Protein AF-X0T6J4-F1 (afdb_monomer_lite)

Radius of gyration: 25.14 Å; chains: 1; bounding box: 58×35×84 Å

Secondary structure (DSSP, 8-state):
-HHHHHHHHHHHHHHHHHHHHHHHHHHHHHHHHHHHHHHS---HHHHHHHHHHT-GGGTTPEEEEESGGGGTTGGGT---EEEETTTTEE-SS--TT----EEEHHHHHHHHHHHHHHH-S-EEEEE-S---TT--SEEEETTTEEEE--HHHHHHHHHHEEEEEEE--SSS--EEEEEE-

Sequence (181 aa):
PGLMRHILSRLSTSMNLFLMVLVVMQVCLAYPAVRNEIFRQFSSSKSFGDLIRGRSEFEKAIIVGEPAAYMESLPYYVNNQIYIAREKCFGKYRDIGSDKLGLSLNELLKTAIKLKNEYGRPILLTIGHRLSDQGPFKIEYSYNNYFTYDSDSLREFRKHTSKVASFRQARLEKYDVFLLE

Foldseek 3Di:
DPVVVVVVVVVVVVVVVVVVVVVVVVCVVCVVVVVCVVPFDAALLQVVLVVQVVDPLNLAAEEEEVVLQSQLCNVVRHPYWYADLLVRDTDSDDDLPSPPQEDELQSSLVSQVVCCVVPVGKYKYKAQDDDDQVDPQWDADPPNHIYGYHNVSVVVCPVQWDWDAWRARHDPNGITIIIGD

Structure (mmCIF, N/CA/C/O backbone):
data_AF-X0T6J4-F1
#
_entry.id   AF-X0T6J4-F1
#
loop_
_atom_site.group_PDB
_atom_site.id
_atom_site.type_symbol
_atom_site.label_atom_id
_atom_site.label_alt_id
_atom_site.label_comp_id
_atom_site.label_asym_id
_atom_site.label_entity_id
_atom_site.label_seq_id
_atom_site.pdbx_PDB_ins_code
_atom_site.Cartn_x
_atom_site.Cartn_y
_atom_site.Cartn_z
_atom_site.occupancy
_atom_site.B_iso_or_equiv
_atom_site.auth_seq_id
_atom_site.auth_comp_id
_atom_site.auth_asym_id
_atom_site.auth_atom_id
_atom_site.pdbx_PDB_model_num
ATOM 1 N N . PRO A 1 1 ? 38.540 2.517 -64.907 1.00 58.75 1 PRO A N 1
ATOM 2 C CA . PRO A 1 1 ? 37.173 2.146 -64.448 1.00 58.75 1 PRO A CA 1
ATOM 3 C C . PRO A 1 1 ? 37.103 0.970 -63.441 1.00 58.75 1 PRO A C 1
ATOM 5 O O . PRO A 1 1 ? 36.277 1.025 -62.538 1.00 58.75 1 PRO A O 1
ATOM 8 N N . GLY A 1 2 ? 37.941 -0.074 -63.560 1.00 63.72 2 GLY A N 1
ATOM 9 C CA . GLY A 1 2 ? 37.873 -1.273 -62.696 1.00 63.72 2 GLY A CA 1
ATOM 10 C C . GLY A 1 2 ? 38.463 -1.123 -61.282 1.00 63.72 2 GLY A C 1
ATOM 11 O O . GLY A 1 2 ? 37.890 -1.631 -60.323 1.00 63.72 2 GLY A O 1
ATOM 12 N N . LEU A 1 3 ? 39.558 -0.369 -61.128 1.00 65.31 3 LEU A N 1
ATOM 13 C CA . LEU A 1 3 ? 40.255 -0.208 -59.841 1.00 65.31 3 LEU A CA 1
ATOM 14 C C . LEU A 1 3 ? 39.399 0.531 -58.793 1.00 65.31 3 LEU A C 1
ATOM 16 O O . LEU A 1 3 ? 39.313 0.115 -57.643 1.00 65.31 3 LEU A O 1
ATOM 20 N N . MET A 1 4 ? 38.693 1.585 -59.214 1.00 62.88 4 MET A N 1
ATOM 21 C CA . MET A 1 4 ? 37.838 2.396 -58.339 1.00 62.88 4 MET A CA 1
ATOM 22 C C . MET A 1 4 ? 36.604 1.616 -57.851 1.00 62.88 4 MET A C 1
ATOM 24 O O . MET A 1 4 ? 36.238 1.716 -56.684 1.00 62.88 4 MET A O 1
ATOM 28 N N . ARG A 1 5 ? 36.013 0.762 -58.704 1.00 65.31 5 ARG A N 1
ATOM 29 C CA . ARG A 1 5 ? 34.921 -0.150 -58.314 1.00 65.31 5 ARG A CA 1
ATOM 30 C C . ARG A 1 5 ? 35.376 -1.207 -57.304 1.00 65.31 5 ARG A C 1
ATOM 32 O O . ARG A 1 5 ? 34.637 -1.481 -56.366 1.00 65.31 5 ARG A O 1
ATOM 39 N N . HIS A 1 6 ? 36.586 -1.750 -57.452 1.00 64.81 6 HIS A N 1
ATOM 40 C CA . HIS A 1 6 ? 37.149 -2.716 -56.501 1.00 64.81 6 HIS A CA 1
ATOM 41 C C . HIS A 1 6 ? 37.464 -2.111 -55.126 1.00 64.81 6 HIS A C 1
ATOM 43 O O . HIS A 1 6 ? 37.280 -2.772 -54.103 1.00 64.81 6 HIS A O 1
ATOM 49 N N . ILE A 1 7 ? 37.925 -0.858 -55.085 1.00 65.69 7 ILE A N 1
ATOM 50 C CA . ILE A 1 7 ? 38.182 -0.142 -53.828 1.00 65.69 7 ILE A CA 1
ATOM 51 C C . ILE A 1 7 ? 36.857 0.176 -53.122 1.00 65.69 7 ILE A C 1
ATOM 53 O O . ILE A 1 7 ? 36.721 -0.095 -51.931 1.00 65.69 7 ILE A O 1
ATOM 57 N N . LEU A 1 8 ? 35.854 0.661 -53.863 1.00 64.88 8 LEU A N 1
ATOM 58 C CA . LEU A 1 8 ? 34.518 0.951 -53.329 1.00 64.88 8 LEU A CA 1
ATOM 59 C C . LEU A 1 8 ? 33.799 -0.311 -52.825 1.00 64.88 8 LEU A C 1
ATOM 61 O O . LEU A 1 8 ? 33.180 -0.272 -51.763 1.00 64.88 8 LEU A O 1
ATOM 65 N N . SER A 1 9 ? 33.920 -1.445 -53.526 1.00 68.56 9 SER A N 1
ATOM 66 C CA . SER A 1 9 ? 33.329 -2.710 -53.074 1.00 68.56 9 SER A CA 1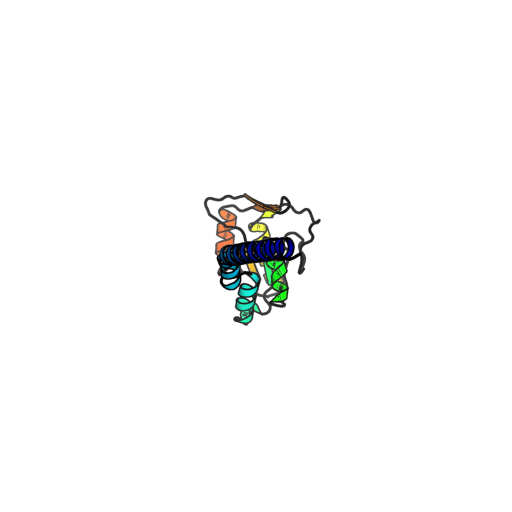
ATOM 67 C C . SER A 1 9 ? 34.000 -3.231 -51.803 1.00 68.56 9 SER A C 1
ATOM 69 O O . SER A 1 9 ? 33.309 -3.673 -50.893 1.00 68.56 9 SER A O 1
ATOM 71 N N . ARG A 1 10 ? 35.335 -3.137 -51.692 1.00 68.88 10 ARG A N 1
ATOM 72 C CA . ARG A 1 10 ? 36.053 -3.520 -50.463 1.00 68.88 10 ARG A CA 1
ATOM 73 C C . ARG A 1 10 ? 35.716 -2.605 -49.287 1.00 68.88 10 ARG A C 1
ATOM 75 O O . ARG A 1 10 ? 35.543 -3.112 -48.183 1.00 68.88 10 ARG A O 1
ATOM 82 N N . LEU A 1 11 ? 35.569 -1.296 -49.512 1.00 69.19 11 LEU A N 1
ATOM 83 C CA . LEU A 1 11 ? 35.112 -0.366 -48.474 1.00 69.19 11 LEU A CA 1
ATOM 84 C C . LEU A 1 11 ? 33.698 -0.710 -47.987 1.00 69.19 11 LEU A C 1
ATOM 86 O O . LEU A 1 11 ? 33.464 -0.747 -46.782 1.00 69.19 11 LEU A O 1
ATOM 90 N N . SER A 1 12 ? 32.774 -1.003 -48.908 1.00 74.25 12 SER A N 1
ATOM 91 C CA . SER A 1 12 ? 31.399 -1.391 -48.569 1.00 74.25 12 SER A CA 1
ATOM 92 C C . SER A 1 12 ? 31.350 -2.697 -47.771 1.00 74.25 12 SER A C 1
ATOM 94 O O . SER A 1 12 ? 30.662 -2.756 -46.754 1.00 74.25 12 SER A O 1
ATOM 96 N N . THR A 1 13 ? 32.126 -3.715 -48.154 1.00 78.00 13 THR A N 1
ATOM 97 C CA . THR A 1 13 ? 32.203 -4.979 -47.405 1.00 78.00 13 THR A CA 1
ATOM 98 C C . THR A 1 13 ? 32.772 -4.781 -45.999 1.00 78.00 13 THR A C 1
ATOM 100 O O . THR A 1 13 ? 32.208 -5.304 -45.040 1.00 78.00 13 THR A O 1
ATOM 103 N N . SER A 1 14 ? 33.844 -3.996 -45.848 1.00 80.69 14 SER A N 1
ATOM 104 C CA . SER A 1 14 ? 34.427 -3.689 -44.533 1.00 80.69 14 SER A CA 1
ATOM 105 C C . SER A 1 14 ? 33.475 -2.883 -43.647 1.00 80.69 14 SER A C 1
ATOM 107 O O . SER A 1 14 ? 33.373 -3.152 -42.452 1.00 80.69 14 SER A O 1
ATOM 109 N N . MET A 1 15 ? 32.737 -1.932 -44.225 1.00 84.50 15 MET A N 1
ATOM 110 C CA . MET A 1 15 ? 31.718 -1.156 -43.514 1.00 84.50 15 MET A CA 1
ATOM 111 C C . MET A 1 15 ? 30.549 -2.041 -43.064 1.00 84.50 15 MET A C 1
ATOM 113 O O . MET A 1 15 ? 30.118 -1.947 -41.918 1.00 84.50 15 MET A O 1
ATOM 117 N N . ASN A 1 16 ? 30.077 -2.947 -43.923 1.00 89.81 16 ASN A N 1
ATOM 118 C CA . ASN A 1 16 ? 29.021 -3.901 -43.579 1.00 89.81 16 ASN A CA 1
ATOM 119 C C . ASN A 1 16 ? 29.465 -4.867 -42.474 1.00 89.81 16 ASN A C 1
ATOM 121 O O . ASN A 1 16 ? 28.688 -5.156 -41.567 1.00 89.81 16 ASN A O 1
ATOM 125 N N . LEU A 1 17 ? 30.720 -5.327 -42.515 1.00 92.06 17 LEU A N 1
ATOM 126 C CA . LEU A 1 17 ? 31.292 -6.168 -41.465 1.00 92.06 17 LEU A CA 1
ATOM 127 C C . LEU A 1 17 ? 31.373 -5.412 -40.134 1.00 92.06 17 LEU A C 1
ATOM 129 O O . LEU A 1 17 ? 30.972 -5.946 -39.104 1.00 92.06 17 LEU A O 1
ATOM 133 N N . PHE A 1 18 ? 31.833 -4.160 -40.157 1.00 92.88 18 PHE A N 1
ATOM 134 C CA . PHE A 1 18 ? 31.868 -3.307 -38.971 1.00 92.88 18 PHE A CA 1
ATOM 135 C C . PHE A 1 18 ? 30.468 -3.090 -38.382 1.00 92.88 18 PHE A C 1
ATOM 137 O O . PHE A 1 18 ? 30.279 -3.256 -37.179 1.00 92.88 18 PHE A O 1
ATOM 144 N N . LEU A 1 19 ? 29.472 -2.793 -39.221 1.00 93.00 19 LEU A N 1
ATOM 145 C CA . LEU A 1 19 ? 28.082 -2.645 -38.788 1.00 93.00 19 LEU A CA 1
ATOM 146 C C . LEU A 1 19 ? 27.522 -3.948 -38.208 1.00 93.00 19 LEU A C 1
ATOM 148 O O . LEU A 1 19 ? 26.875 -3.905 -37.166 1.00 93.00 19 LEU A O 1
ATOM 152 N N . MET A 1 20 ? 27.804 -5.105 -38.816 1.00 94.38 20 MET A N 1
ATOM 153 C CA . MET A 1 20 ? 27.413 -6.404 -38.256 1.00 94.38 20 MET A CA 1
ATOM 154 C C . MET A 1 20 ? 28.034 -6.641 -36.881 1.00 94.38 20 MET A C 1
ATOM 156 O O . MET A 1 20 ? 27.322 -7.020 -35.954 1.00 94.38 20 MET A O 1
ATOM 160 N N . VAL A 1 21 ? 29.337 -6.391 -36.728 1.00 94.88 21 VAL A N 1
ATOM 161 C CA . VAL A 1 21 ? 30.028 -6.535 -35.439 1.00 94.88 21 VAL A CA 1
ATOM 162 C C . VAL A 1 21 ? 29.420 -5.596 -34.401 1.00 94.88 21 VAL A C 1
ATOM 164 O O . VAL A 1 21 ? 29.159 -6.021 -33.278 1.00 94.88 21 VAL A O 1
ATOM 167 N N . LEU A 1 22 ? 29.127 -4.350 -34.778 1.00 95.50 22 LEU A N 1
ATOM 168 C CA . LEU A 1 22 ? 28.497 -3.375 -33.894 1.00 95.50 22 LEU A CA 1
ATOM 169 C C . LEU A 1 22 ? 27.098 -3.837 -33.469 1.00 95.50 22 LEU A C 1
ATOM 171 O O . LEU A 1 22 ? 26.792 -3.806 -32.280 1.00 95.50 22 LEU A O 1
ATOM 175 N N . VAL A 1 23 ? 26.271 -4.328 -34.395 1.00 95.19 23 VAL A N 1
ATOM 176 C CA . VAL A 1 23 ? 24.931 -4.853 -34.083 1.00 95.19 23 VAL A CA 1
ATOM 177 C C . VAL A 1 23 ? 25.017 -6.069 -33.165 1.00 95.19 23 VAL A C 1
ATOM 179 O O . VAL A 1 23 ? 24.325 -6.106 -32.150 1.00 95.19 23 VAL A O 1
ATOM 182 N N . VAL A 1 24 ? 25.888 -7.037 -33.460 1.00 95.69 24 VAL A N 1
ATOM 183 C CA . VAL A 1 24 ? 26.077 -8.223 -32.607 1.00 95.69 24 VAL A CA 1
ATOM 184 C C . VAL A 1 24 ? 26.546 -7.813 -31.214 1.00 95.69 24 VAL A C 1
ATOM 186 O O . VAL A 1 24 ? 26.009 -8.299 -30.220 1.00 95.69 24 VAL A O 1
ATOM 189 N N . MET A 1 25 ? 27.485 -6.871 -31.121 1.00 95.06 25 MET A N 1
ATOM 190 C CA . MET A 1 25 ? 27.948 -6.339 -29.842 1.00 95.06 25 MET A CA 1
ATOM 191 C C . MET A 1 25 ? 26.802 -5.685 -29.062 1.00 95.06 25 MET A C 1
ATOM 193 O O . MET A 1 25 ? 26.633 -5.979 -27.881 1.00 95.06 25 MET A O 1
ATOM 197 N N . GLN A 1 26 ? 25.979 -4.855 -29.708 1.00 94.50 26 GLN A N 1
ATOM 198 C CA . GLN A 1 26 ? 24.822 -4.218 -29.070 1.00 94.50 26 GLN A CA 1
ATOM 199 C C . GLN A 1 26 ? 23.791 -5.246 -28.588 1.00 94.50 26 GLN A C 1
ATOM 201 O O . GLN A 1 26 ? 23.298 -5.129 -27.469 1.00 94.50 26 GLN A O 1
ATOM 206 N N . VAL A 1 27 ? 23.508 -6.293 -29.371 1.00 93.19 27 VAL A N 1
ATOM 207 C CA . VAL A 1 27 ? 22.603 -7.382 -28.961 1.00 93.19 27 VAL A CA 1
ATOM 208 C C . VAL A 1 27 ? 23.158 -8.126 -27.743 1.00 93.19 27 VAL A C 1
ATOM 210 O O . VAL A 1 27 ? 22.428 -8.343 -26.776 1.00 93.19 27 VAL A O 1
ATOM 213 N N . CYS A 1 28 ? 24.450 -8.464 -27.742 1.00 93.44 28 CYS A N 1
ATOM 214 C CA . CYS A 1 28 ? 25.105 -9.114 -26.606 1.00 93.44 28 CYS A CA 1
ATOM 215 C C . CYS A 1 28 ? 25.079 -8.240 -25.342 1.00 93.44 28 CYS A C 1
ATOM 217 O O . CYS A 1 28 ? 24.834 -8.753 -24.250 1.00 93.44 28 CYS A O 1
ATOM 219 N N . LEU A 1 29 ? 25.286 -6.927 -25.483 1.00 92.00 29 LEU A N 1
ATOM 220 C CA . LEU A 1 29 ? 25.227 -5.972 -24.372 1.00 92.00 29 LEU A CA 1
ATOM 221 C C . LEU A 1 29 ? 23.795 -5.752 -23.860 1.00 92.00 29 LEU A C 1
ATOM 223 O O . LEU A 1 29 ? 23.596 -5.586 -22.657 1.00 92.00 29 LEU A O 1
ATOM 227 N N . ALA A 1 30 ? 22.792 -5.784 -24.740 1.00 90.00 30 ALA A N 1
ATOM 228 C CA . ALA A 1 30 ? 21.386 -5.603 -24.383 1.00 90.00 30 ALA A CA 1
ATOM 229 C C . ALA A 1 30 ? 20.743 -6.871 -23.797 1.00 90.00 30 ALA A C 1
ATOM 231 O O . ALA A 1 30 ? 19.797 -6.772 -23.012 1.00 90.00 30 ALA A O 1
ATOM 232 N N . TYR A 1 31 ? 21.248 -8.062 -24.132 1.00 89.81 31 TYR A N 1
ATOM 233 C CA . TYR A 1 31 ? 20.650 -9.335 -23.723 1.00 89.81 31 TYR A CA 1
ATOM 234 C C . TYR A 1 31 ? 20.425 -9.467 -22.203 1.00 89.81 31 TYR A C 1
ATOM 236 O O . TYR A 1 31 ? 19.316 -9.836 -21.811 1.00 89.81 31 TYR A O 1
ATOM 244 N N . PRO A 1 32 ? 21.378 -9.124 -21.311 1.00 84.31 32 PRO A N 1
ATOM 245 C CA . PRO A 1 32 ? 21.135 -9.169 -19.869 1.00 84.31 32 PRO A CA 1
ATOM 246 C C . PRO A 1 32 ? 20.022 -8.219 -19.408 1.00 84.31 32 PRO A C 1
ATOM 248 O O . PRO A 1 32 ? 19.299 -8.547 -18.466 1.00 84.31 32 PRO A O 1
ATOM 251 N N . ALA A 1 33 ? 19.869 -7.057 -20.051 1.00 80.38 33 ALA A N 1
ATOM 252 C CA . ALA A 1 33 ? 18.816 -6.095 -19.731 1.00 80.38 33 ALA A CA 1
ATOM 253 C C . ALA A 1 33 ? 17.441 -6.627 -20.161 1.00 80.38 33 ALA A C 1
ATOM 255 O O . ALA A 1 33 ? 16.541 -6.703 -19.326 1.00 80.38 33 ALA A O 1
ATOM 256 N N . VAL A 1 34 ? 17.325 -7.107 -21.404 1.00 82.25 34 VAL A N 1
ATOM 257 C CA . VAL A 1 34 ? 16.095 -7.712 -21.946 1.00 82.25 34 VAL A CA 1
ATOM 258 C C . VAL A 1 34 ? 15.696 -8.952 -21.148 1.00 82.25 34 VAL A C 1
ATOM 260 O O . VAL A 1 34 ? 14.547 -9.101 -20.741 1.00 82.25 34 VAL A O 1
ATOM 263 N N . ARG A 1 35 ? 16.655 -9.832 -20.842 1.00 83.06 35 ARG A N 1
ATOM 264 C CA . ARG A 1 35 ? 16.410 -11.016 -20.012 1.00 83.06 35 ARG A CA 1
ATOM 265 C C . ARG A 1 35 ? 15.913 -10.619 -18.621 1.00 83.06 35 ARG A C 1
ATOM 267 O O . ARG A 1 35 ? 14.956 -11.204 -18.126 1.00 83.06 35 ARG A O 1
ATOM 274 N N . ASN A 1 36 ? 16.535 -9.629 -17.984 1.00 73.44 36 ASN A N 1
ATOM 275 C CA . ASN A 1 36 ? 16.069 -9.151 -16.684 1.00 73.44 36 ASN A CA 1
ATOM 276 C C . ASN A 1 36 ? 14.667 -8.539 -16.755 1.00 73.44 36 ASN A C 1
ATOM 278 O O . ASN A 1 36 ? 13.924 -8.679 -15.794 1.00 73.44 36 ASN A O 1
ATOM 282 N N . GLU A 1 37 ? 14.297 -7.888 -17.852 1.00 69.88 37 GLU A N 1
ATOM 283 C CA . GLU A 1 37 ? 12.963 -7.312 -18.037 1.00 69.88 37 GLU A CA 1
ATOM 284 C C . GLU A 1 37 ? 11.882 -8.381 -18.242 1.00 69.88 37 GLU A C 1
ATOM 286 O O . GLU A 1 37 ? 10.809 -8.278 -17.655 1.00 69.88 37 GLU A O 1
ATOM 291 N N . ILE A 1 38 ? 12.188 -9.451 -18.984 1.00 73.81 38 ILE A N 1
ATOM 292 C CA . ILE A 1 38 ? 11.265 -10.577 -19.202 1.00 73.81 38 ILE A CA 1
ATOM 293 C C . ILE A 1 38 ? 11.043 -11.381 -17.914 1.00 73.81 38 ILE A C 1
ATOM 295 O O . ILE A 1 38 ? 9.921 -11.792 -17.624 1.00 73.81 38 ILE A O 1
ATOM 299 N N . PHE A 1 39 ? 12.108 -11.637 -17.148 1.00 70.94 39 PHE A N 1
ATOM 300 C CA . PHE A 1 39 ? 12.045 -12.563 -16.011 1.00 70.94 39 PHE A CA 1
ATOM 301 C C . PHE A 1 39 ? 11.870 -11.892 -14.644 1.00 70.94 39 PHE A C 1
ATOM 303 O O . PHE A 1 39 ? 11.525 -12.582 -13.684 1.00 70.94 39 PHE A O 1
ATOM 310 N N . ARG A 1 40 ? 12.092 -10.578 -14.498 1.00 67.88 40 ARG A N 1
ATOM 311 C CA . ARG A 1 40 ? 11.789 -9.889 -13.233 1.00 67.88 40 ARG A CA 1
ATOM 312 C C . ARG A 1 40 ? 10.326 -9.483 -13.178 1.00 67.88 40 ARG A C 1
ATOM 314 O O . ARG A 1 40 ? 9.753 -8.982 -14.138 1.00 67.88 40 ARG A O 1
ATOM 321 N N . GLN A 1 41 ? 9.745 -9.618 -11.992 1.00 68.50 41 GLN A N 1
ATOM 322 C CA . GLN A 1 41 ? 8.419 -9.102 -11.687 1.00 68.50 41 GLN A CA 1
ATOM 323 C C . GLN A 1 41 ? 8.414 -7.572 -11.828 1.00 68.50 41 GLN A C 1
ATOM 325 O O . GLN A 1 41 ? 8.968 -6.858 -10.994 1.00 68.50 41 GLN A O 1
ATOM 330 N N . PHE A 1 42 ? 7.826 -7.069 -12.913 1.00 73.06 42 PHE A N 1
ATOM 331 C CA . PHE A 1 42 ? 7.875 -5.645 -13.245 1.00 73.06 42 PHE A CA 1
ATOM 332 C C . PHE A 1 42 ? 6.993 -4.790 -12.321 1.00 73.06 42 PHE A C 1
ATOM 334 O O . PHE A 1 42 ? 7.413 -3.721 -11.883 1.00 73.06 42 PHE A O 1
ATOM 341 N N . SER A 1 43 ? 5.796 -5.282 -11.976 1.00 85.94 43 SER A N 1
ATOM 342 C CA . SER A 1 43 ? 4.799 -4.544 -11.192 1.00 85.94 43 SER A CA 1
ATOM 343 C C . SER A 1 43 ? 4.349 -5.335 -9.968 1.00 85.94 43 SER A C 1
ATOM 345 O O . SER A 1 43 ? 3.810 -6.438 -10.090 1.00 85.94 43 SER A O 1
ATOM 347 N N . SER A 1 44 ? 4.526 -4.739 -8.788 1.00 93.25 44 SER A N 1
ATOM 348 C CA . SER A 1 44 ? 3.936 -5.254 -7.550 1.00 93.25 44 SER A CA 1
ATOM 349 C C . SER A 1 44 ? 2.418 -5.117 -7.577 1.00 93.25 44 SER A C 1
ATOM 351 O O . SER A 1 44 ? 1.729 -6.019 -7.111 1.00 93.25 44 SER A O 1
ATOM 353 N N . SER A 1 45 ? 1.888 -4.059 -8.202 1.00 93.81 45 SER A N 1
ATOM 354 C CA . SER A 1 45 ? 0.443 -3.852 -8.376 1.00 93.81 45 SER A CA 1
ATOM 355 C C . SER A 1 45 ? -0.242 -4.976 -9.150 1.00 93.81 45 SER A C 1
ATOM 357 O O . SER A 1 45 ? -1.337 -5.381 -8.765 1.00 93.81 45 SER A O 1
ATOM 359 N N . LYS A 1 46 ? 0.408 -5.551 -10.175 1.00 93.69 46 LYS A N 1
ATOM 360 C CA . LYS A 1 46 ? -0.125 -6.735 -10.872 1.00 93.69 46 LYS A CA 1
ATOM 361 C C . LYS A 1 46 ? -0.346 -7.892 -9.902 1.00 93.69 46 LYS A C 1
ATOM 363 O O . LYS A 1 46 ? -1.440 -8.442 -9.829 1.00 93.69 46 LYS A O 1
ATOM 368 N N . SER A 1 47 ? 0.684 -8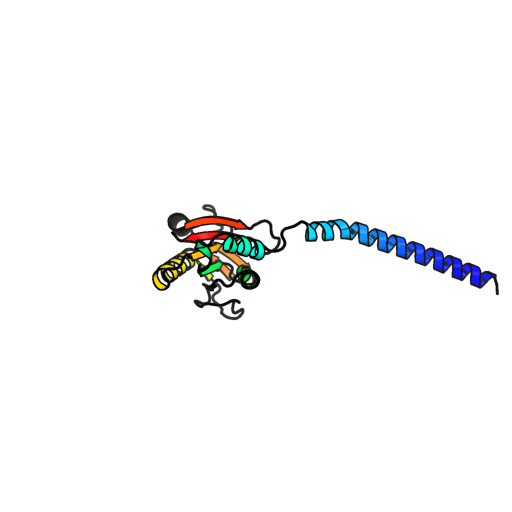.236 -9.136 1.00 94.38 47 SER A N 1
ATOM 369 C CA . SER A 1 47 ? 0.625 -9.378 -8.221 1.00 94.38 47 SER A CA 1
ATOM 370 C C . SER A 1 47 ? -0.221 -9.117 -6.986 1.00 94.38 47 SER A C 1
ATOM 372 O O . SER A 1 47 ? -0.813 -10.051 -6.453 1.00 94.38 47 SER A O 1
ATOM 374 N N . PHE A 1 48 ? -0.342 -7.861 -6.560 1.00 96.19 48 PHE A N 1
ATOM 375 C CA . PHE A 1 48 ? -1.330 -7.486 -5.563 1.00 96.19 48 PHE A CA 1
ATOM 376 C C . PHE A 1 48 ? -2.757 -7.638 -6.110 1.00 96.19 48 PHE A C 1
ATOM 378 O O . PHE A 1 48 ? -3.616 -8.200 -5.436 1.00 96.19 48 PHE A O 1
ATOM 385 N N . GLY A 1 49 ? -2.999 -7.246 -7.362 1.00 96.25 49 GLY A N 1
ATOM 386 C CA . GLY A 1 49 ? -4.267 -7.505 -8.039 1.00 96.25 49 GLY A CA 1
ATOM 387 C C . GLY A 1 49 ? -4.580 -9.000 -8.175 1.00 96.25 49 GLY A C 1
ATOM 388 O O . GLY A 1 49 ? -5.716 -9.407 -7.945 1.00 96.25 49 GLY A O 1
ATOM 389 N N . ASP A 1 50 ? -3.581 -9.831 -8.484 1.00 95.75 50 ASP A N 1
ATOM 390 C CA . ASP A 1 50 ? -3.737 -11.292 -8.520 1.00 95.75 50 ASP A CA 1
ATOM 391 C C . ASP A 1 50 ? -4.070 -11.863 -7.127 1.00 95.75 50 ASP A C 1
ATOM 393 O O . ASP A 1 50 ? -4.945 -12.720 -7.016 1.00 95.75 50 ASP A O 1
ATOM 397 N N . LEU A 1 51 ? -3.443 -11.349 -6.058 1.00 96.56 51 LEU A N 1
ATOM 398 C CA . LEU A 1 51 ? -3.769 -11.715 -4.673 1.00 96.56 51 LEU A CA 1
ATOM 399 C C . LEU A 1 51 ? -5.229 -11.389 -4.331 1.00 96.56 51 LEU A C 1
ATOM 401 O O . LEU A 1 51 ? -5.906 -12.220 -3.732 1.00 96.56 51 LEU A O 1
ATOM 405 N N . ILE A 1 52 ? -5.705 -10.197 -4.701 1.00 97.38 52 ILE A N 1
ATOM 406 C CA . ILE A 1 52 ? -7.091 -9.775 -4.462 1.00 97.38 52 ILE A CA 1
ATOM 407 C C . ILE A 1 52 ? -8.063 -10.653 -5.260 1.00 97.38 52 ILE A C 1
ATOM 409 O O . ILE A 1 52 ? -9.032 -11.152 -4.700 1.00 97.38 52 ILE A O 1
ATOM 413 N N . ARG A 1 53 ? -7.794 -10.905 -6.549 1.00 96.50 53 ARG A N 1
ATOM 414 C CA . ARG A 1 53 ? -8.643 -11.773 -7.388 1.00 96.50 53 ARG A CA 1
ATOM 415 C C . ARG A 1 53 ? -8.697 -13.215 -6.883 1.00 96.50 53 ARG A C 1
ATOM 417 O O . ARG A 1 53 ? -9.713 -13.877 -7.056 1.00 96.50 53 ARG A O 1
ATOM 424 N N . GLY A 1 54 ? -7.624 -13.698 -6.260 1.00 96.00 54 GLY A N 1
ATOM 425 C CA . GLY A 1 54 ? -7.559 -15.038 -5.677 1.00 96.00 54 GLY A CA 1
ATOM 426 C C . GLY A 1 54 ? -8.274 -15.195 -4.331 1.00 96.00 54 GLY A C 1
ATOM 427 O O . GLY A 1 54 ? -8.299 -16.306 -3.806 1.00 96.00 54 GLY A O 1
ATOM 428 N N . ARG A 1 55 ? -8.814 -14.116 -3.750 1.00 96.69 55 ARG A N 1
ATOM 429 C CA . ARG A 1 55 ? -9.377 -14.089 -2.393 1.00 96.69 55 ARG A CA 1
ATOM 430 C C . ARG A 1 55 ? -10.682 -13.305 -2.360 1.00 96.69 55 ARG A C 1
ATOM 432 O O . ARG A 1 55 ? -10.678 -12.074 -2.342 1.00 96.69 55 ARG A O 1
ATOM 439 N N . SER A 1 56 ? -11.810 -14.015 -2.327 1.00 94.81 56 SER A N 1
ATOM 440 C CA . SER A 1 56 ? -13.148 -13.405 -2.330 1.00 94.81 56 SER A CA 1
ATOM 441 C C . SER A 1 56 ? -13.368 -12.442 -1.161 1.00 94.81 56 SER A C 1
ATOM 443 O O . SER A 1 56 ? -14.108 -11.471 -1.292 1.00 94.81 56 SER A O 1
ATOM 445 N N . GLU A 1 57 ? -12.687 -12.651 -0.030 1.00 95.75 57 GLU A N 1
ATOM 446 C CA . GLU A 1 57 ? -12.734 -11.737 1.111 1.00 95.75 57 GLU A CA 1
ATOM 447 C C . GLU A 1 57 ? -12.196 -10.331 0.787 1.00 95.75 57 GLU A C 1
ATOM 449 O O . GLU A 1 57 ? -12.546 -9.369 1.466 1.00 95.75 57 GLU A O 1
ATOM 454 N N . PHE A 1 58 ? -11.381 -10.175 -0.262 1.00 97.44 58 PHE A N 1
ATOM 455 C CA . PHE A 1 58 ? -10.785 -8.895 -0.654 1.00 97.44 58 PHE A CA 1
ATOM 456 C C . PHE A 1 58 ? -11.468 -8.227 -1.848 1.00 97.44 58 PHE A C 1
ATOM 458 O O . PHE A 1 58 ? -11.117 -7.096 -2.185 1.00 97.44 58 PHE A O 1
ATOM 465 N N . GLU A 1 59 ? -12.479 -8.854 -2.449 1.00 95.19 59 GLU A N 1
ATOM 466 C CA . GLU A 1 59 ? -13.151 -8.347 -3.655 1.00 95.19 59 GLU A CA 1
ATOM 467 C C . GLU A 1 59 ? -13.708 -6.924 -3.467 1.00 95.19 59 GLU A C 1
ATOM 469 O O . GLU A 1 59 ? -13.624 -6.084 -4.361 1.00 95.19 59 GLU A O 1
ATOM 474 N N . LYS A 1 60 ? -14.225 -6.624 -2.268 1.00 96.56 60 LYS A N 1
ATOM 475 C CA . LYS A 1 60 ? -14.779 -5.307 -1.902 1.00 96.56 60 LYS A CA 1
ATOM 476 C C . LYS A 1 60 ? -13.933 -4.558 -0.873 1.00 96.56 60 LYS A C 1
ATOM 478 O O . LYS A 1 60 ? -14.428 -3.618 -0.251 1.00 96.56 60 LYS A O 1
ATOM 483 N N . ALA A 1 61 ? -12.682 -4.966 -0.669 1.00 98.19 61 ALA A N 1
ATOM 484 C CA . ALA A 1 61 ? -11.798 -4.286 0.267 1.00 98.19 61 ALA A CA 1
ATOM 485 C C . ALA A 1 61 ? -11.532 -2.838 -0.170 1.00 98.19 61 ALA A C 1
ATOM 487 O O . ALA A 1 61 ? -11.395 -2.556 -1.365 1.00 98.19 61 ALA A O 1
ATOM 488 N N . ILE A 1 62 ? -11.427 -1.934 0.803 1.00 98.50 62 ILE A N 1
ATOM 489 C CA . ILE A 1 62 ? -10.923 -0.577 0.588 1.00 98.50 62 ILE A CA 1
ATOM 490 C C . ILE A 1 62 ? -9.410 -0.607 0.777 1.00 98.50 62 ILE A C 1
ATOM 492 O O . ILE A 1 62 ? -8.903 -1.138 1.765 1.00 98.50 62 ILE A O 1
ATOM 496 N N . ILE A 1 63 ? -8.693 -0.025 -0.173 1.00 98.31 63 ILE A N 1
ATOM 497 C CA . ILE A 1 63 ? -7.236 -0.015 -0.199 1.00 98.31 63 ILE A CA 1
ATOM 498 C C . ILE A 1 63 ? -6.757 1.354 0.256 1.00 98.31 63 ILE A C 1
ATOM 500 O O . ILE A 1 63 ? -7.150 2.375 -0.303 1.00 98.31 63 ILE A O 1
ATOM 504 N N . VAL A 1 64 ? -5.904 1.377 1.272 1.00 97.75 64 VAL A N 1
ATOM 505 C CA . VAL A 1 64 ? -5.312 2.599 1.817 1.00 97.75 64 VAL A CA 1
ATOM 506 C C . VAL A 1 64 ? -3.802 2.490 1.653 1.00 97.75 64 VAL A C 1
ATOM 508 O O . VAL A 1 64 ? -3.147 1.720 2.356 1.00 97.75 64 VAL A O 1
ATOM 511 N N . GLY A 1 65 ? -3.251 3.225 0.687 1.00 93.25 65 GLY A N 1
ATOM 512 C CA . GLY A 1 65 ? -1.845 3.096 0.317 1.00 93.25 65 GLY A CA 1
ATOM 513 C C . GLY A 1 65 ? -0.980 4.277 0.718 1.00 93.25 65 GLY A C 1
ATOM 514 O O . GLY A 1 65 ? -1.352 5.428 0.496 1.00 93.25 65 GLY A O 1
ATOM 515 N N . GLU A 1 66 ? 0.203 3.978 1.253 1.00 93.62 66 GLU A N 1
ATOM 516 C CA . GLU A 1 66 ? 1.240 4.962 1.539 1.00 93.62 66 GLU A CA 1
ATOM 517 C C . GLU A 1 66 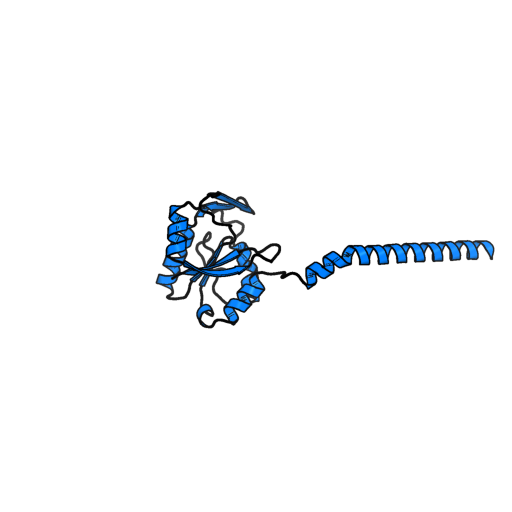? 2.635 4.424 1.153 1.00 93.62 66 GLU A C 1
ATOM 519 O O . GLU A 1 66 ? 3.090 3.438 1.740 1.00 93.62 66 GLU A O 1
ATOM 524 N N . PRO A 1 67 ? 3.343 5.048 0.190 1.00 92.81 67 PRO A N 1
ATOM 525 C CA . PRO A 1 67 ? 2.909 6.192 -0.616 1.00 92.81 67 PRO A CA 1
ATOM 526 C C . PRO A 1 67 ? 1.732 5.866 -1.544 1.00 92.81 67 PRO A C 1
ATOM 528 O O . PRO A 1 67 ? 1.747 4.841 -2.225 1.00 92.81 67 PRO A O 1
ATOM 531 N N . ALA A 1 68 ? 0.759 6.777 -1.653 1.00 90.94 68 ALA A N 1
ATOM 532 C CA . ALA A 1 68 ? -0.392 6.594 -2.551 1.00 90.94 68 ALA A CA 1
ATOM 533 C C . ALA A 1 68 ? 0.004 6.385 -4.027 1.00 90.94 68 ALA A C 1
ATOM 535 O O . ALA A 1 68 ? -0.677 5.660 -4.744 1.00 90.94 68 ALA A O 1
ATOM 536 N N . ALA A 1 69 ? 1.150 6.937 -4.451 1.00 90.19 69 ALA A N 1
ATOM 537 C CA . ALA A 1 69 ? 1.684 6.762 -5.803 1.00 90.19 69 ALA A CA 1
ATOM 538 C C . ALA A 1 69 ? 1.893 5.283 -6.180 1.00 90.19 69 ALA A C 1
ATOM 540 O O . ALA A 1 69 ? 1.764 4.910 -7.340 1.00 90.19 69 ALA A O 1
ATOM 541 N N . TYR A 1 70 ? 2.175 4.407 -5.208 1.00 92.25 70 TYR A N 1
ATOM 542 C CA . TYR A 1 70 ? 2.346 2.976 -5.484 1.00 92.25 70 TYR A CA 1
ATOM 543 C C . TYR A 1 70 ? 1.035 2.274 -5.841 1.00 92.25 70 TYR A C 1
ATOM 545 O O . TYR A 1 70 ? 1.081 1.177 -6.390 1.00 92.25 70 TYR A O 1
ATOM 553 N N . MET A 1 71 ? -0.114 2.886 -5.544 1.00 93.56 71 MET A N 1
ATOM 554 C CA . MET A 1 71 ? -1.436 2.337 -5.843 1.00 93.56 71 MET A CA 1
ATOM 555 C C . MET A 1 71 ? -2.010 2.839 -7.172 1.00 93.56 71 MET A C 1
ATOM 557 O O . MET A 1 71 ? -3.025 2.311 -7.609 1.00 93.56 71 MET A O 1
ATOM 561 N N . GLU A 1 72 ? -1.374 3.797 -7.853 1.00 92.00 72 GLU A N 1
ATOM 562 C CA . GLU A 1 72 ? -1.891 4.377 -9.108 1.00 92.00 72 GLU A CA 1
ATOM 563 C C . GLU A 1 72 ? -1.984 3.353 -10.249 1.00 92.00 72 GLU A C 1
ATOM 565 O O . GLU A 1 72 ? -2.842 3.458 -11.126 1.00 92.00 72 GLU A O 1
ATOM 570 N N . SER A 1 73 ? -1.137 2.320 -10.213 1.00 92.75 73 SER A N 1
ATOM 571 C CA . SER A 1 73 ? -1.152 1.208 -11.168 1.00 92.75 73 SER A CA 1
ATOM 572 C C . SER A 1 73 ? -2.176 0.119 -10.818 1.00 92.75 73 SER A C 1
ATOM 574 O O . SER A 1 73 ? -2.485 -0.734 -11.650 1.00 92.75 73 SER A O 1
ATOM 576 N N . LEU A 1 74 ? -2.688 0.081 -9.586 1.00 94.75 74 LEU A N 1
ATOM 577 C CA . LEU A 1 74 ? -3.556 -1.002 -9.120 1.00 94.75 74 LEU A CA 1
ATOM 578 C C . LEU A 1 74 ? -4.927 -1.064 -9.827 1.00 94.75 74 LEU A C 1
ATOM 580 O O . LEU A 1 74 ? -5.359 -2.179 -10.138 1.00 94.75 74 LEU A O 1
ATOM 584 N N . PRO A 1 75 ? -5.583 0.068 -10.172 1.00 95.50 75 PRO A N 1
ATOM 585 C CA . PRO A 1 75 ? -6.847 0.074 -10.908 1.00 95.50 75 PRO A CA 1
ATOM 586 C C . PRO A 1 75 ? -6.821 -0.627 -12.272 1.00 95.50 75 PRO A C 1
ATOM 588 O O . PRO A 1 75 ? -7.882 -0.942 -12.802 1.00 95.50 75 PRO A O 1
ATOM 591 N N . TYR A 1 76 ? -5.643 -0.880 -12.857 1.00 94.25 76 TYR A N 1
ATOM 592 C CA . TYR A 1 76 ? -5.534 -1.670 -14.090 1.00 94.25 76 TYR A CA 1
ATOM 593 C C . TYR A 1 76 ? -5.805 -3.165 -13.871 1.00 94.25 76 TYR A C 1
ATOM 595 O O . TYR A 1 76 ? -6.075 -3.884 -14.830 1.00 94.25 76 TYR A O 1
ATOM 603 N N . TYR A 1 77 ? -5.720 -3.650 -12.628 1.00 95.06 77 TYR A N 1
ATOM 604 C CA . TYR A 1 77 ? -5.784 -5.077 -12.305 1.00 95.06 77 TYR A CA 1
ATOM 605 C C . TYR A 1 77 ? -7.010 -5.471 -11.481 1.00 95.06 77 TYR A C 1
ATOM 607 O O . TYR A 1 77 ? -7.394 -6.645 -11.516 1.00 95.06 77 TYR A O 1
ATOM 615 N N . VAL A 1 78 ? -7.582 -4.527 -10.726 1.00 96.44 78 VAL A N 1
ATOM 616 C CA . VAL A 1 78 ? -8.749 -4.716 -9.851 1.00 96.44 78 VAL A CA 1
ATOM 617 C C . VAL A 1 78 ? -9.571 -3.429 -9.732 1.00 96.44 78 VAL A C 1
ATOM 619 O O . VAL A 1 78 ? -9.043 -2.332 -9.883 1.00 96.44 78 VAL A O 1
ATOM 622 N N . ASN A 1 79 ? -10.860 -3.561 -9.408 1.00 96.00 79 ASN A N 1
ATOM 623 C CA . ASN A 1 79 ? -11.807 -2.441 -9.290 1.00 96.00 79 ASN A CA 1
ATOM 624 C C . ASN A 1 79 ? -12.062 -1.993 -7.836 1.00 96.00 79 ASN A C 1
ATOM 626 O O . ASN A 1 79 ? -13.080 -1.363 -7.548 1.00 96.00 79 ASN A O 1
ATOM 630 N N . ASN A 1 80 ? -11.162 -2.324 -6.906 1.00 97.50 80 ASN A N 1
ATOM 631 C CA . ASN A 1 80 ? -11.271 -1.923 -5.505 1.00 97.50 80 ASN A CA 1
ATOM 632 C C . ASN A 1 80 ? -11.225 -0.398 -5.341 1.00 97.50 80 ASN A C 1
ATOM 634 O O . ASN A 1 80 ? -10.538 0.311 -6.078 1.00 97.50 80 ASN A O 1
ATOM 638 N N . GLN A 1 81 ? -11.929 0.108 -4.327 1.00 97.12 81 GLN A N 1
ATOM 639 C CA . GLN A 1 81 ? -11.844 1.518 -3.960 1.00 97.12 81 GLN A CA 1
ATOM 640 C C . GLN A 1 81 ? -10.491 1.804 -3.310 1.00 97.12 81 GLN A C 1
ATOM 642 O O . GLN A 1 81 ? -10.085 1.102 -2.385 1.00 97.12 81 GLN A O 1
ATOM 647 N N . ILE A 1 82 ? -9.824 2.860 -3.769 1.00 97.62 82 ILE A N 1
ATOM 648 C CA . ILE A 1 82 ? -8.557 3.332 -3.214 1.00 97.62 82 ILE A CA 1
ATOM 649 C C . ILE A 1 82 ? -8.828 4.646 -2.486 1.00 97.62 82 ILE A C 1
ATOM 651 O O . ILE A 1 82 ? -9.430 5.563 -3.048 1.00 97.62 82 ILE A O 1
ATOM 655 N N . TYR A 1 83 ? -8.417 4.717 -1.225 1.00 96.69 83 TYR A N 1
ATOM 656 C CA . TYR A 1 83 ? -8.504 5.914 -0.404 1.00 96.69 83 TYR A CA 1
ATOM 657 C C . TYR A 1 83 ? -7.122 6.543 -0.250 1.00 96.69 83 TYR A C 1
ATOM 659 O O . TYR A 1 83 ? -6.168 5.902 0.204 1.00 96.69 83 TYR A O 1
ATOM 667 N N . ILE A 1 84 ? -7.024 7.821 -0.599 1.00 94.00 84 ILE A N 1
ATOM 668 C CA . ILE A 1 84 ? -5.781 8.583 -0.590 1.00 94.00 84 ILE A CA 1
ATOM 669 C C . ILE A 1 84 ? -5.713 9.345 0.731 1.00 94.00 84 ILE A C 1
ATOM 671 O O . ILE A 1 84 ? -6.323 10.400 0.904 1.00 94.00 84 ILE A O 1
ATOM 675 N N . ALA A 1 85 ? -4.978 8.791 1.699 1.00 92.50 85 ALA A N 1
ATOM 676 C CA . ALA A 1 85 ? -4.996 9.264 3.085 1.00 92.50 85 ALA A CA 1
ATOM 677 C C . ALA A 1 85 ? -4.632 10.753 3.241 1.00 92.50 85 ALA A C 1
ATOM 679 O O . ALA A 1 85 ? -5.253 11.461 4.035 1.00 92.50 85 ALA A O 1
ATOM 680 N N . ARG A 1 86 ? -3.669 11.239 2.449 1.00 89.00 86 ARG A N 1
ATOM 681 C CA . ARG A 1 86 ? -3.216 12.642 2.465 1.00 89.00 86 ARG A CA 1
ATOM 682 C C . ARG A 1 86 ? -4.304 13.611 1.994 1.00 89.00 86 ARG A C 1
ATOM 684 O O . ARG A 1 86 ? -4.501 14.658 2.609 1.00 89.00 86 ARG A O 1
ATOM 691 N N . GLU A 1 87 ? -5.059 13.218 0.976 1.00 89.88 87 GLU A N 1
ATOM 692 C CA . GLU A 1 87 ? -6.131 14.017 0.365 1.00 89.88 87 GLU A CA 1
ATOM 693 C C . GLU A 1 87 ? -7.486 13.826 1.050 1.00 89.88 87 GLU A C 1
ATOM 695 O O . GLU A 1 87 ? -8.391 14.639 0.886 1.00 89.88 87 GLU A O 1
ATOM 700 N N . LYS A 1 88 ? -7.613 12.786 1.881 1.00 91.81 88 LYS A N 1
ATOM 701 C CA . LYS A 1 88 ? -8.843 12.421 2.592 1.00 91.81 88 LYS A CA 1
ATOM 702 C C . LYS A 1 88 ? -10.030 12.168 1.652 1.00 91.81 88 LYS A C 1
ATOM 704 O O . LYS A 1 88 ? -11.164 12.521 1.969 1.00 91.81 88 LYS A O 1
ATOM 709 N N . CYS A 1 89 ? -9.770 11.547 0.506 1.00 93.25 89 CYS A N 1
ATOM 710 C CA . CYS A 1 89 ? -10.786 11.234 -0.490 1.00 93.25 89 CYS A CA 1
ATOM 711 C C . CYS A 1 89 ? -10.544 9.860 -1.128 1.00 93.25 89 CYS A C 1
ATOM 713 O O . CYS A 1 89 ? -9.461 9.276 -1.028 1.00 93.25 89 CYS A O 1
ATOM 715 N N . PHE A 1 90 ? -11.576 9.342 -1.792 1.00 95.31 90 PHE A N 1
ATOM 716 C CA . PHE A 1 90 ? -11.432 8.201 -2.688 1.00 95.31 90 PHE A CA 1
ATOM 717 C C . PHE A 1 90 ? -10.978 8.683 -4.063 1.00 95.31 90 PHE A C 1
ATOM 719 O O . PHE A 1 90 ? -11.550 9.625 -4.609 1.00 95.31 90 PHE A O 1
ATOM 726 N N . GLY A 1 91 ? -9.994 8.004 -4.642 1.00 91.25 91 GLY A N 1
ATOM 727 C CA . GLY A 1 91 ? -9.424 8.392 -5.926 1.00 91.25 91 GLY A CA 1
ATOM 728 C C . GLY A 1 91 ? -8.496 7.324 -6.485 1.00 91.25 91 GLY A C 1
ATOM 729 O O . GLY A 1 91 ? -7.977 6.488 -5.752 1.00 91.25 91 GLY A O 1
ATOM 730 N N . LYS A 1 92 ? -8.302 7.342 -7.806 1.00 88.00 92 LYS A N 1
ATOM 731 C CA . LYS A 1 92 ? -7.351 6.453 -8.500 1.00 88.00 92 LYS A CA 1
ATOM 732 C C . LYS A 1 92 ? -5.946 7.047 -8.596 1.00 88.00 92 LYS A C 1
ATOM 734 O O . LYS A 1 92 ? -4.987 6.302 -8.753 1.00 88.00 92 LYS A O 1
ATOM 739 N N . TYR A 1 93 ? -5.848 8.370 -8.511 1.00 84.31 93 TYR A N 1
ATOM 740 C CA . TYR A 1 93 ? -4.622 9.138 -8.688 1.00 84.31 93 TYR A CA 1
ATOM 741 C C . TYR A 1 93 ? -4.532 10.173 -7.582 1.00 84.31 93 TYR A C 1
ATOM 743 O O . TYR A 1 93 ? -5.565 10.715 -7.186 1.00 84.31 93 TYR A O 1
ATOM 751 N N . ARG A 1 94 ? -3.313 10.435 -7.110 1.00 79.31 94 ARG A N 1
ATOM 752 C CA . ARG A 1 94 ? -3.064 11.517 -6.160 1.00 79.31 94 ARG A CA 1
ATOM 753 C C . ARG A 1 94 ? -3.080 12.872 -6.862 1.00 79.31 94 ARG A C 1
ATOM 755 O O . ARG A 1 94 ? -2.621 12.989 -8.000 1.00 79.31 94 ARG A O 1
ATOM 762 N N . ASP A 1 95 ? -3.512 13.900 -6.155 1.00 76.19 95 ASP A N 1
ATOM 763 C CA . ASP A 1 95 ? -3.276 15.284 -6.534 1.00 76.19 95 ASP A CA 1
ATOM 764 C C . ASP A 1 95 ? -1.827 15.671 -6.191 1.00 76.19 95 ASP A C 1
ATOM 766 O O . ASP A 1 95 ? -1.402 15.668 -5.031 1.00 76.19 95 ASP A O 1
ATOM 770 N N . ILE A 1 96 ? -1.055 15.999 -7.228 1.00 68.19 96 ILE A N 1
ATOM 771 C CA . ILE A 1 96 ? 0.352 16.406 -7.124 1.00 68.19 96 ILE A CA 1
ATOM 772 C C . ILE A 1 96 ? 0.482 17.783 -6.440 1.00 68.19 96 ILE A C 1
ATOM 774 O O . ILE A 1 96 ? 1.533 18.062 -5.868 1.00 68.19 96 ILE A O 1
ATOM 778 N N . GLY A 1 97 ? -0.566 18.617 -6.452 1.00 62.94 97 GLY A N 1
ATOM 779 C CA . GLY A 1 97 ? -0.573 19.969 -5.878 1.00 62.94 97 GLY A CA 1
ATOM 780 C C . GLY A 1 97 ? -1.176 20.089 -4.474 1.00 62.94 97 GLY A C 1
ATOM 781 O O . GLY A 1 97 ? -1.172 21.178 -3.900 1.00 62.94 97 GLY A O 1
ATOM 782 N N . SER A 1 98 ? -1.706 19.004 -3.899 1.00 60.34 98 SER A N 1
ATOM 783 C CA . SER A 1 98 ? -2.308 19.037 -2.562 1.00 60.34 98 SER A CA 1
ATOM 784 C C . SER A 1 98 ? -1.231 18.890 -1.469 1.00 60.34 98 SER A C 1
ATOM 786 O O . SER A 1 98 ? -0.854 17.798 -1.044 1.00 60.34 98 SER A O 1
ATOM 788 N N . ASP A 1 99 ? -0.697 20.032 -1.027 1.00 53.19 99 ASP A N 1
ATOM 789 C CA . ASP A 1 99 ? 0.429 20.198 -0.090 1.00 53.19 99 ASP A CA 1
ATOM 790 C C . ASP A 1 99 ? 0.156 19.716 1.357 1.00 53.19 99 ASP A C 1
ATOM 792 O O . ASP A 1 99 ? 0.253 20.461 2.336 1.00 53.19 99 ASP A O 1
ATOM 796 N N . LYS A 1 100 ? -0.129 18.425 1.555 1.00 63.25 100 LYS A N 1
ATOM 797 C CA . LYS A 1 100 ? 0.133 17.766 2.846 1.00 63.25 100 LYS A CA 1
ATOM 798 C C . LYS A 1 100 ? 1.402 16.946 2.755 1.00 63.25 100 LYS A C 1
ATOM 800 O O . LYS A 1 100 ? 1.384 15.742 2.493 1.00 63.25 100 LYS A O 1
ATOM 805 N N . LEU A 1 101 ? 2.505 17.639 3.031 1.00 72.81 101 LEU A N 1
ATOM 806 C CA . LEU A 1 101 ? 3.861 17.093 3.031 1.00 72.81 101 LEU A CA 1
ATOM 807 C C . LEU A 1 101 ? 4.021 15.933 4.030 1.00 72.81 101 LEU A C 1
ATOM 809 O O . LEU A 1 101 ? 4.758 14.990 3.762 1.00 72.81 101 LEU A O 1
ATOM 813 N N . GLY A 1 102 ? 3.284 15.935 5.146 1.00 86.50 102 GLY A N 1
ATOM 814 C CA . GLY A 1 102 ? 3.376 14.913 6.194 1.00 86.50 102 GLY A CA 1
ATOM 815 C C . GLY A 1 102 ? 2.180 13.965 6.269 1.00 86.50 102 GLY A C 1
ATOM 816 O O . GLY A 1 102 ? 1.034 14.398 6.163 1.00 86.50 102 GLY A O 1
ATOM 817 N N . LEU A 1 103 ? 2.457 12.683 6.508 1.00 93.25 103 LEU A N 1
ATOM 818 C CA . LEU A 1 103 ? 1.485 11.700 6.991 1.00 93.25 103 LEU A CA 1
ATOM 819 C C . LEU A 1 103 ? 2.158 10.834 8.055 1.00 93.25 103 LEU A C 1
ATOM 821 O O . LEU A 1 103 ? 3.271 10.357 7.841 1.00 93.25 103 LEU A O 1
ATOM 825 N N . SER A 1 104 ? 1.496 10.612 9.185 1.00 96.00 104 SER A N 1
ATOM 826 C CA . SER A 1 104 ? 1.997 9.690 10.206 1.00 96.00 104 SER A CA 1
ATOM 827 C C . SER A 1 104 ? 1.344 8.308 10.126 1.00 96.00 104 SER A C 1
ATOM 829 O O . SER A 1 104 ? 0.203 8.160 9.680 1.00 96.00 104 SER A O 1
ATOM 831 N N . LEU A 1 105 ? 2.032 7.281 10.632 1.00 97.38 105 LEU A N 1
ATOM 832 C CA . LEU A 1 105 ? 1.482 5.928 10.777 1.00 97.38 105 LEU A CA 1
ATOM 833 C C . LEU A 1 105 ? 0.227 5.912 11.658 1.00 97.38 105 LEU A C 1
ATOM 835 O O . LEU A 1 105 ? -0.723 5.190 11.364 1.00 97.38 105 LEU A O 1
ATOM 839 N N . ASN A 1 106 ? 0.196 6.746 12.700 1.00 96.75 106 ASN A N 1
ATOM 840 C CA . ASN A 1 106 ? -0.961 6.888 13.581 1.00 96.75 106 ASN A CA 1
ATOM 841 C C . ASN A 1 106 ? -2.171 7.483 12.839 1.00 96.75 106 ASN A C 1
ATOM 843 O O . ASN A 1 106 ? -3.284 6.973 12.949 1.00 96.75 106 ASN A O 1
ATOM 847 N N . GLU A 1 107 ? -1.974 8.538 12.045 1.00 96.06 107 GLU A N 1
ATOM 848 C CA . GLU A 1 107 ? -3.048 9.115 11.222 1.00 96.06 107 GLU A CA 1
ATOM 849 C C . GLU A 1 107 ? -3.548 8.140 10.156 1.00 96.06 107 GLU A C 1
ATOM 851 O O . GLU A 1 107 ? -4.760 8.037 9.943 1.00 96.06 107 GLU A O 1
ATOM 856 N N . LEU A 1 108 ? -2.639 7.401 9.514 1.00 97.31 108 LEU A N 1
ATOM 857 C CA . LEU A 1 108 ? -2.981 6.364 8.544 1.00 97.31 108 LEU A CA 1
ATOM 858 C C . LEU A 1 108 ? -3.836 5.265 9.195 1.00 97.31 108 LEU A C 1
ATOM 860 O O . LEU A 1 108 ? -4.892 4.914 8.666 1.00 97.31 108 LEU A O 1
ATOM 864 N N . LEU A 1 109 ? -3.431 4.775 10.372 1.00 98.12 109 LEU A N 1
ATOM 865 C CA . LEU A 1 109 ? -4.168 3.758 11.124 1.00 98.12 109 LEU A CA 1
ATOM 866 C C . LEU A 1 109 ? -5.547 4.262 11.567 1.00 98.12 109 LEU A C 1
ATOM 868 O O . LEU A 1 109 ? -6.551 3.591 11.334 1.00 98.12 109 LEU A O 1
ATOM 872 N N . LYS A 1 110 ? -5.630 5.468 12.140 1.00 97.56 110 LYS A N 1
ATOM 873 C CA . LYS A 1 110 ? -6.909 6.094 12.522 1.00 97.56 110 LYS A CA 1
ATOM 874 C C . LYS A 1 110 ? -7.846 6.257 11.328 1.00 97.56 110 LYS A C 1
ATOM 876 O O . LYS A 1 110 ? -9.046 6.023 11.451 1.00 97.56 110 LYS A O 1
ATOM 881 N N . THR A 1 111 ? -7.301 6.630 10.173 1.00 97.50 111 THR A N 1
ATOM 882 C CA . THR A 1 111 ? -8.058 6.732 8.920 1.00 97.50 111 THR A CA 1
ATOM 883 C C . THR A 1 111 ? -8.606 5.371 8.504 1.00 97.50 111 THR A C 1
ATOM 885 O O . THR A 1 111 ? -9.792 5.262 8.208 1.00 97.50 111 THR A O 1
ATOM 888 N N . ALA A 1 112 ? -7.783 4.322 8.542 1.00 98.12 112 ALA A N 1
ATOM 889 C CA . ALA A 1 112 ? -8.210 2.965 8.215 1.00 98.12 112 ALA A CA 1
ATOM 890 C C . ALA A 1 112 ? -9.314 2.458 9.156 1.00 98.12 112 ALA A C 1
ATOM 892 O O . ALA A 1 112 ? -10.326 1.945 8.684 1.00 98.12 112 ALA A O 1
ATOM 893 N N . ILE A 1 113 ? -9.169 2.669 10.468 1.00 98.31 113 ILE A N 1
ATOM 894 C CA . ILE A 1 113 ? -10.189 2.312 11.468 1.00 98.31 113 ILE A CA 1
ATOM 895 C C . ILE A 1 113 ? -11.493 3.064 11.205 1.00 98.31 113 ILE A C 1
ATOM 897 O O . ILE A 1 113 ? -12.563 2.456 11.193 1.00 98.31 113 ILE A O 1
ATOM 901 N N . LYS A 1 114 ? -11.418 4.373 10.933 1.00 98.19 114 LYS A N 1
ATOM 902 C CA . LYS A 1 114 ? -12.599 5.165 10.578 1.00 98.19 114 LYS A CA 1
ATOM 903 C C . LYS A 1 114 ? -13.303 4.589 9.346 1.00 98.19 114 LYS A C 1
ATOM 905 O O . LYS A 1 114 ? -14.509 4.380 9.395 1.00 98.19 114 LYS A O 1
ATOM 910 N N . LEU A 1 115 ? -12.563 4.302 8.273 1.00 98.25 115 LEU A N 1
ATOM 911 C CA . LEU A 1 115 ? -13.123 3.729 7.045 1.00 98.25 115 LEU A CA 1
ATOM 912 C C . LEU A 1 115 ? -13.754 2.354 7.291 1.00 98.25 115 LEU A C 1
ATOM 914 O O . LEU A 1 115 ? -14.836 2.077 6.780 1.00 98.25 115 LEU A O 1
ATOM 918 N N . LYS A 1 116 ? -13.122 1.502 8.103 1.00 98.06 116 LYS A N 1
ATOM 919 C CA . LYS A 1 116 ? -13.697 0.203 8.469 1.00 98.06 116 LYS A CA 1
ATOM 920 C C . LYS A 1 116 ? -15.039 0.365 9.176 1.00 98.06 116 LYS A C 1
ATOM 922 O O . LYS A 1 116 ? -16.001 -0.296 8.796 1.00 98.06 116 LYS A O 1
ATOM 927 N N . ASN A 1 117 ? -15.111 1.273 10.147 1.00 98.06 117 ASN A N 1
ATOM 928 C CA . ASN A 1 117 ? -16.334 1.545 10.902 1.00 98.06 117 ASN A CA 1
ATOM 929 C C . ASN A 1 117 ? -17.431 2.184 10.036 1.00 98.06 117 ASN A C 1
ATOM 931 O O . ASN A 1 117 ? -18.604 1.889 10.228 1.00 98.06 117 ASN A O 1
ATO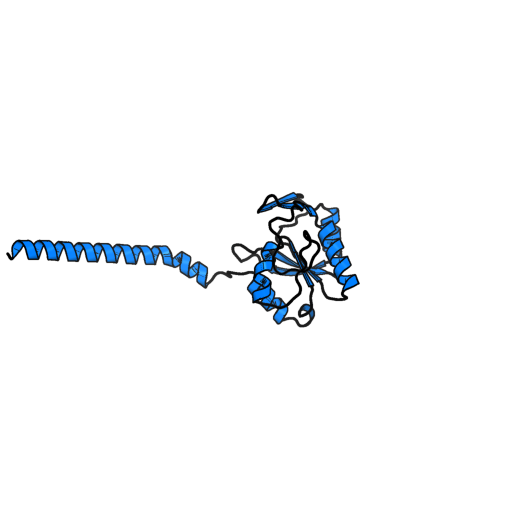M 935 N N . GLU A 1 118 ? -17.061 3.046 9.088 1.00 98.00 118 GLU A N 1
ATOM 936 C CA . GLU A 1 118 ? -18.001 3.760 8.215 1.00 98.00 118 GLU A CA 1
ATOM 937 C C . GLU A 1 118 ? -18.582 2.860 7.114 1.00 98.00 118 GLU A C 1
ATOM 939 O O . GLU A 1 118 ? -19.776 2.923 6.831 1.00 98.00 118 GLU A O 1
ATOM 944 N N . TYR A 1 119 ? -17.758 2.002 6.502 1.00 97.75 119 TYR A N 1
ATOM 945 C CA . TYR A 1 119 ? -18.159 1.209 5.333 1.00 97.75 119 TYR A CA 1
ATOM 946 C C . TYR A 1 119 ? -18.431 -0.267 5.639 1.00 97.75 119 TYR A C 1
ATOM 948 O O . TYR A 1 119 ? -19.009 -0.952 4.794 1.00 97.75 119 TYR A O 1
ATOM 956 N N . GLY A 1 120 ? -17.995 -0.786 6.791 1.00 97.06 120 GLY A N 1
ATOM 957 C CA . GLY A 1 120 ? -18.144 -2.201 7.152 1.00 97.06 120 GLY A CA 1
ATOM 958 C C . GLY A 1 120 ? -17.401 -3.160 6.214 1.00 97.06 120 GLY A C 1
ATOM 959 O O . GLY A 1 120 ? -17.799 -4.313 6.063 1.00 97.06 120 GLY A O 1
ATOM 960 N N . ARG A 1 121 ? -16.353 -2.682 5.531 1.00 97.06 121 ARG A N 1
ATOM 961 C CA . ARG A 1 121 ? -15.580 -3.444 4.536 1.00 97.06 121 ARG A CA 1
ATOM 962 C C . ARG A 1 121 ? -14.174 -3.756 5.049 1.00 97.06 121 ARG A C 1
ATOM 964 O O . ARG A 1 121 ? -13.632 -2.972 5.831 1.00 97.06 121 ARG A O 1
ATOM 971 N N . PRO A 1 122 ? -13.548 -4.849 4.577 1.00 98.12 122 PRO A N 1
ATOM 972 C CA . PRO A 1 122 ? -12.137 -5.111 4.836 1.00 98.12 122 PRO A CA 1
ATOM 973 C C . PRO A 1 122 ? -11.268 -3.939 4.378 1.00 98.12 122 PRO A C 1
ATOM 975 O O . PRO A 1 122 ? -11.496 -3.380 3.302 1.00 98.12 122 PRO A O 1
ATOM 978 N N . ILE A 1 123 ? -10.266 -3.578 5.180 1.00 98.56 123 ILE A N 1
ATOM 979 C CA . ILE A 1 123 ? -9.311 -2.521 4.839 1.00 98.56 123 ILE A CA 1
ATOM 980 C C . ILE A 1 123 ? -7.940 -3.147 4.620 1.00 98.56 123 ILE A C 1
ATOM 982 O O . ILE A 1 123 ? -7.395 -3.780 5.526 1.00 98.56 123 ILE A O 1
ATOM 986 N N . LEU A 1 124 ? -7.386 -2.948 3.427 1.00 98.50 124 LEU A N 1
ATOM 987 C CA . LEU A 1 124 ? -6.028 -3.349 3.082 1.00 98.50 124 LEU A CA 1
ATOM 988 C C . LEU A 1 124 ? -5.119 -2.121 3.101 1.00 98.50 124 LEU A C 1
ATOM 990 O O . LEU A 1 124 ? -5.254 -1.210 2.286 1.00 98.50 124 LEU A O 1
ATOM 994 N N . LEU A 1 125 ? -4.182 -2.109 4.039 1.00 98.44 125 LEU A N 1
ATOM 995 C CA . LEU A 1 125 ? -3.153 -1.089 4.188 1.00 98.44 125 LEU A CA 1
ATOM 996 C C . LEU A 1 125 ? -1.906 -1.508 3.413 1.00 98.44 125 LEU A C 1
ATOM 998 O O . LEU A 1 125 ? -1.346 -2.571 3.685 1.00 98.44 125 LEU A O 1
ATOM 1002 N N . THR A 1 126 ? -1.430 -0.681 2.482 1.00 97.19 126 THR A N 1
ATOM 1003 C CA . THR A 1 126 ? -0.149 -0.928 1.801 1.00 97.19 126 THR A CA 1
ATOM 1004 C C . THR A 1 126 ? 0.910 0.045 2.295 1.00 97.19 126 THR A C 1
ATOM 1006 O O . THR A 1 126 ? 0.755 1.254 2.126 1.00 97.19 126 THR A O 1
ATOM 1009 N N . ILE A 1 127 ? 1.999 -0.474 2.863 1.00 96.88 127 ILE A N 1
ATOM 1010 C CA . ILE A 1 127 ? 3.102 0.321 3.411 1.00 96.88 127 ILE A CA 1
ATOM 1011 C C . ILE A 1 127 ? 4.344 0.138 2.540 1.00 96.88 127 ILE A C 1
ATOM 1013 O O . ILE A 1 127 ? 4.992 -0.912 2.558 1.00 96.88 127 ILE A O 1
ATOM 1017 N N . GLY A 1 128 ? 4.691 1.176 1.781 1.00 94.81 128 GLY A N 1
ATOM 1018 C CA . GLY A 1 128 ? 5.896 1.233 0.951 1.00 94.81 128 GLY A CA 1
ATOM 1019 C C . GLY A 1 128 ? 7.187 1.421 1.750 1.00 94.81 128 GLY A C 1
ATOM 1020 O O . GLY A 1 128 ? 8.282 1.042 1.327 1.00 94.81 128 GLY A O 1
ATOM 1021 N N . HIS A 1 129 ? 7.056 1.957 2.957 1.00 93.69 129 HIS A N 1
ATOM 1022 C CA . HIS A 1 129 ? 8.164 2.251 3.850 1.00 93.69 129 HIS A CA 1
ATOM 1023 C C . HIS A 1 129 ? 8.641 1.001 4.612 1.00 93.69 129 HIS A C 1
ATOM 1025 O O . HIS A 1 129 ? 7.885 0.059 4.853 1.00 93.69 129 HIS A O 1
ATOM 1031 N N . ARG A 1 130 ? 9.929 0.943 4.973 1.00 91.56 130 ARG A N 1
ATOM 1032 C CA . ARG A 1 130 ? 10.446 -0.094 5.881 1.00 91.56 130 ARG A CA 1
ATOM 1033 C C . ARG A 1 130 ? 10.315 0.414 7.309 1.00 91.56 130 ARG A C 1
ATOM 1035 O O . ARG A 1 130 ? 11.120 1.231 7.734 1.00 91.56 130 ARG A O 1
ATOM 1042 N N . LEU A 1 131 ? 9.298 -0.067 8.015 1.00 93.31 131 LEU A N 1
ATOM 1043 C CA . LEU A 1 131 ? 9.088 0.268 9.419 1.00 93.31 131 LEU A CA 1
ATOM 1044 C C . LEU A 1 131 ? 9.959 -0.633 10.297 1.00 93.31 131 LEU A C 1
ATOM 1046 O O . LEU A 1 131 ? 9.945 -1.857 10.155 1.00 93.31 131 LEU A O 1
ATOM 1050 N N . SER A 1 132 ? 10.715 -0.017 11.194 1.00 93.50 132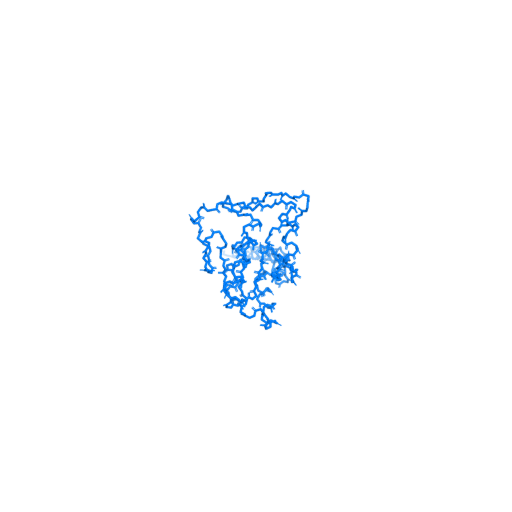 SER A N 1
ATOM 1051 C CA . SER A 1 132 ? 11.640 -0.668 12.120 1.00 93.50 132 SER A CA 1
ATOM 1052 C C . SER A 1 132 ? 11.576 0.017 13.479 1.00 93.50 132 SER A C 1
ATOM 1054 O O . SER A 1 132 ? 11.489 1.244 13.546 1.00 93.50 132 SER A O 1
ATOM 1056 N N . ASP A 1 133 ? 11.682 -0.763 14.553 1.00 91.38 133 ASP A N 1
ATOM 1057 C CA . ASP A 1 133 ? 11.733 -0.259 15.931 1.00 91.38 133 ASP A CA 1
ATOM 1058 C C . ASP A 1 133 ? 12.984 0.602 16.199 1.00 91.38 133 ASP A C 1
ATOM 1060 O O . ASP A 1 133 ? 13.020 1.369 17.153 1.00 91.38 133 ASP A O 1
ATOM 1064 N N . GLN A 1 134 ? 13.994 0.513 15.326 1.00 90.69 134 GLN A N 1
ATOM 1065 C CA . GLN A 1 134 ? 15.221 1.320 15.369 1.00 90.69 134 GLN A CA 1
ATOM 1066 C C . GLN A 1 134 ? 15.157 2.568 14.468 1.00 90.69 134 GLN A C 1
ATOM 1068 O O . GLN A 1 134 ? 16.157 3.258 14.283 1.00 90.69 134 GLN A O 1
ATOM 1073 N N . GLY A 1 135 ? 13.999 2.846 13.861 1.00 88.75 135 GLY A N 1
ATOM 1074 C CA . GLY A 1 135 ? 13.845 3.921 12.887 1.00 88.75 135 GLY A CA 1
ATOM 1075 C C . GLY A 1 135 ? 14.377 3.570 11.481 1.00 88.75 135 GLY A C 1
ATOM 1076 O O . GLY A 1 135 ? 14.643 2.401 11.182 1.00 88.75 135 GLY A O 1
ATOM 1077 N N . PRO A 1 136 ? 14.524 4.572 10.595 1.00 86.62 136 PRO A N 1
ATOM 1078 C CA . PRO A 1 136 ? 14.308 5.995 10.859 1.00 86.62 136 PRO A CA 1
ATOM 1079 C C . PRO A 1 136 ? 12.825 6.330 11.077 1.00 86.62 136 PRO A C 1
ATOM 1081 O O . PRO A 1 136 ? 11.976 5.945 10.285 1.00 86.62 136 PRO A O 1
ATOM 1084 N N . PHE A 1 137 ? 12.525 7.091 12.132 1.00 92.31 137 PHE A N 1
ATOM 1085 C CA . PHE A 1 137 ? 11.169 7.519 12.524 1.00 92.31 137 PHE A CA 1
ATOM 1086 C C . PHE A 1 137 ? 10.557 8.602 11.616 1.00 92.31 137 PHE A C 1
ATOM 1088 O O . PHE A 1 137 ? 9.373 8.923 11.708 1.00 92.31 137 PHE A O 1
ATOM 1095 N N . LYS A 1 138 ? 11.359 9.151 10.700 1.00 94.44 138 LYS A N 1
ATOM 1096 C CA . LYS A 1 138 ? 10.934 10.036 9.616 1.00 94.44 138 LYS A CA 1
ATOM 1097 C C . LYS A 1 138 ? 11.557 9.539 8.319 1.00 94.44 138 LYS A C 1
ATOM 1099 O O . LYS A 1 138 ? 12.768 9.351 8.245 1.00 94.44 138 LYS A O 1
ATOM 1104 N N . ILE A 1 139 ? 10.727 9.336 7.305 1.00 93.62 139 ILE A N 1
ATOM 1105 C CA . ILE A 1 139 ? 11.129 8.814 6.002 1.00 93.62 139 ILE A CA 1
ATOM 1106 C C . ILE A 1 139 ? 10.722 9.826 4.945 1.00 93.62 139 ILE A C 1
ATOM 1108 O O . ILE A 1 139 ? 9.535 10.018 4.700 1.00 93.62 139 ILE A O 1
ATOM 1112 N N . GLU A 1 140 ? 11.704 10.465 4.323 1.00 91.31 140 GLU A N 1
ATOM 1113 C CA . GLU A 1 140 ? 11.489 11.394 3.215 1.00 91.31 140 GLU A CA 1
ATOM 1114 C C . GLU A 1 140 ? 11.465 10.640 1.884 1.00 91.31 140 GLU A C 1
ATOM 1116 O O . GLU A 1 140 ? 12.191 9.660 1.685 1.00 91.31 140 GLU A O 1
ATOM 1121 N N . TYR A 1 141 ? 10.599 11.072 0.976 1.00 87.88 141 TYR A N 1
ATOM 1122 C CA . TYR A 1 141 ? 10.464 10.509 -0.361 1.00 87.88 141 TYR A CA 1
ATOM 1123 C C . TYR A 1 141 ? 9.996 11.587 -1.353 1.00 87.88 141 TYR A C 1
ATOM 1125 O O . TYR A 1 141 ? 9.917 12.767 -1.016 1.00 87.88 141 TYR A O 1
ATOM 1133 N N . SER A 1 142 ? 9.755 11.195 -2.608 1.00 83.00 142 SER A N 1
ATOM 1134 C CA . SER A 1 142 ? 9.467 12.089 -3.739 1.00 83.00 142 SER A CA 1
ATOM 1135 C C . SER A 1 142 ? 8.521 13.254 -3.413 1.00 83.00 142 SER A C 1
ATOM 1137 O O . SER A 1 142 ? 7.538 13.086 -2.689 1.00 83.00 142 SER A O 1
ATOM 1139 N N . TYR A 1 143 ? 8.779 14.413 -4.030 1.00 78.88 143 TYR A N 1
ATOM 1140 C CA . TYR A 1 143 ? 7.986 15.646 -3.891 1.00 78.88 143 TYR A CA 1
ATOM 1141 C C . TYR A 1 143 ? 7.930 16.205 -2.458 1.00 78.88 143 TYR A C 1
ATOM 1143 O O . TYR A 1 143 ? 6.868 16.603 -1.996 1.00 78.88 143 TYR A O 1
ATOM 1151 N N . ASN A 1 144 ? 9.063 16.209 -1.739 1.00 82.25 144 ASN A N 1
ATOM 1152 C CA . ASN A 1 144 ? 9.186 16.700 -0.353 1.00 82.25 144 ASN A CA 1
ATOM 1153 C C . ASN A 1 144 ? 8.210 16.049 0.646 1.00 82.25 144 ASN A C 1
ATOM 1155 O O . ASN A 1 144 ? 7.999 16.563 1.748 1.00 82.25 144 ASN A O 1
ATOM 1159 N N . ASN A 1 145 ? 7.625 14.907 0.279 1.00 86.81 145 ASN A N 1
ATOM 1160 C CA . ASN A 1 145 ? 6.755 14.173 1.170 1.00 86.81 145 ASN A CA 1
ATOM 1161 C C . ASN A 1 145 ? 7.589 13.463 2.229 1.00 86.81 145 ASN A C 1
ATOM 1163 O O . ASN A 1 145 ? 8.682 12.956 1.969 1.00 86.81 145 ASN A O 1
ATOM 1167 N N . TYR A 1 146 ? 7.029 13.367 3.423 1.00 91.62 146 TYR A N 1
ATOM 1168 C CA . TYR A 1 146 ? 7.594 12.580 4.495 1.00 91.62 146 TYR A CA 1
ATOM 1169 C C . TYR A 1 146 ? 6.520 11.758 5.196 1.00 91.62 146 TYR A C 1
ATOM 1171 O O . TYR A 1 146 ? 5.362 12.167 5.330 1.00 91.62 146 TYR A O 1
ATOM 1179 N N . PHE A 1 147 ? 6.928 10.577 5.637 1.00 95.12 147 PHE A N 1
ATOM 1180 C CA . PHE A 1 147 ? 6.140 9.676 6.455 1.00 95.12 147 PHE A CA 1
ATOM 1181 C C . PHE A 1 147 ? 6.778 9.569 7.838 1.00 95.12 147 PHE A C 1
ATOM 1183 O O . PHE A 1 147 ? 7.991 9.369 7.932 1.00 95.12 147 PHE A O 1
ATOM 1190 N N . THR A 1 148 ? 5.997 9.718 8.906 1.00 96.56 148 THR A N 1
ATOM 1191 C CA . THR A 1 148 ? 6.506 9.617 10.283 1.00 96.56 148 THR A CA 1
ATOM 1192 C C . THR A 1 148 ? 5.881 8.467 11.050 1.00 96.56 148 THR A C 1
ATOM 1194 O O . THR A 1 148 ? 4.724 8.102 10.851 1.00 96.56 148 THR A O 1
ATOM 1197 N N . TYR A 1 149 ? 6.653 7.892 11.959 1.00 97.38 149 TYR A N 1
ATOM 1198 C CA . TYR A 1 149 ? 6.175 6.932 12.944 1.00 97.38 149 TYR A CA 1
ATOM 1199 C C . TYR A 1 149 ? 7.129 6.917 14.137 1.00 97.38 149 TYR A C 1
ATOM 1201 O O . TYR A 1 149 ? 8.241 7.422 14.060 1.00 97.38 149 TYR A O 1
ATOM 1209 N N . ASP A 1 150 ? 6.707 6.308 15.227 1.00 95.88 150 ASP A N 1
ATOM 1210 C CA . ASP A 1 150 ? 7.492 6.082 16.436 1.00 95.88 150 ASP A CA 1
ATOM 1211 C C . ASP A 1 150 ? 7.237 4.651 16.937 1.00 95.88 150 ASP A C 1
ATOM 1213 O O . ASP A 1 150 ? 6.447 3.897 16.355 1.00 95.88 150 ASP A O 1
ATOM 1217 N N . SER A 1 151 ? 7.920 4.246 18.004 1.00 95.19 151 SER A N 1
ATOM 1218 C CA . SER A 1 151 ? 7.780 2.897 18.562 1.00 95.19 151 SER A CA 1
ATOM 1219 C C . SER A 1 151 ? 6.359 2.596 19.055 1.00 95.19 151 SER A C 1
ATOM 1221 O O . SER A 1 151 ? 5.905 1.454 18.963 1.00 95.19 151 SER A O 1
ATOM 1223 N N . ASP A 1 152 ? 5.633 3.602 19.550 1.00 95.50 152 ASP A N 1
ATOM 1224 C CA . ASP A 1 152 ? 4.277 3.433 20.077 1.00 95.50 152 ASP A CA 1
ATOM 1225 C C . ASP A 1 152 ? 3.255 3.243 18.956 1.00 95.50 152 ASP A C 1
ATOM 1227 O O . ASP A 1 152 ? 2.475 2.291 18.981 1.00 95.50 152 ASP A O 1
ATOM 1231 N N . SER A 1 153 ? 3.302 4.087 17.930 1.00 96.81 153 SER A N 1
ATOM 1232 C CA . SER A 1 153 ? 2.467 3.970 16.734 1.00 96.81 153 SER A CA 1
ATOM 1233 C C . SER A 1 153 ? 2.771 2.705 15.935 1.00 96.81 153 SER A C 1
ATOM 1235 O O . SER A 1 153 ? 1.844 2.103 15.395 1.00 96.81 153 SER A O 1
ATOM 1237 N N . LEU A 1 154 ? 4.027 2.245 15.890 1.00 97.44 154 LEU A N 1
ATOM 1238 C CA . LEU A 1 154 ? 4.375 0.965 15.268 1.00 97.44 154 LEU A CA 1
ATOM 1239 C C . LEU A 1 154 ? 3.816 -0.225 16.054 1.00 97.44 154 LEU A C 1
ATOM 1241 O O . LEU A 1 154 ? 3.286 -1.163 15.453 1.00 97.44 154 LEU A O 1
ATOM 1245 N N . ARG A 1 155 ? 3.907 -0.191 17.388 1.00 96.69 155 ARG A N 1
ATOM 1246 C CA . ARG A 1 155 ? 3.301 -1.208 18.257 1.00 96.69 155 ARG A CA 1
ATOM 1247 C C . ARG A 1 155 ? 1.786 -1.250 18.076 1.00 96.69 155 ARG A C 1
ATOM 1249 O O . ARG A 1 155 ? 1.233 -2.332 17.904 1.00 96.69 155 ARG A O 1
ATOM 1256 N N . GLU A 1 156 ? 1.137 -0.091 18.056 1.00 97.31 156 GLU A N 1
ATOM 1257 C CA . GLU A 1 156 ? -0.309 0.010 17.859 1.00 97.31 156 GLU A CA 1
ATOM 1258 C C . GLU A 1 156 ? -0.726 -0.489 16.470 1.00 97.31 156 GLU A C 1
ATOM 1260 O O . GLU A 1 156 ? -1.652 -1.287 16.343 1.00 97.31 156 GLU A O 1
ATOM 1265 N N . PHE A 1 157 ? 0.016 -0.117 15.424 1.00 97.94 157 PHE A N 1
ATOM 1266 C CA . PHE A 1 157 ? -0.211 -0.622 14.071 1.00 97.94 157 PHE A CA 1
ATOM 1267 C C . PHE A 1 157 ? -0.131 -2.150 14.007 1.00 97.94 157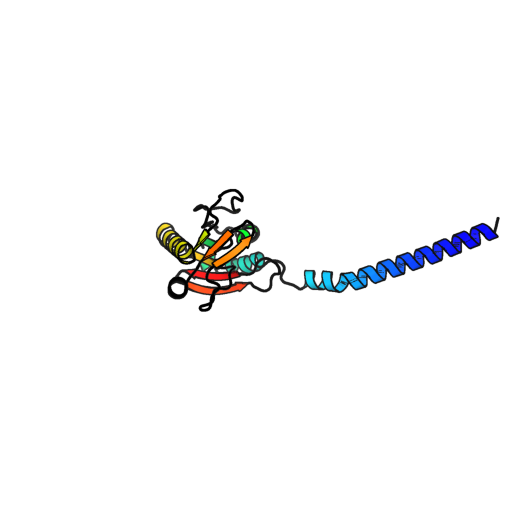 PHE A C 1
ATOM 1269 O O . PHE A 1 157 ? -1.017 -2.788 13.442 1.00 97.94 157 PHE A O 1
ATOM 1276 N N . ARG A 1 158 ? 0.892 -2.755 14.620 1.00 97.38 158 ARG A N 1
ATOM 1277 C CA . ARG A 1 158 ? 1.055 -4.219 14.667 1.00 97.38 158 ARG A CA 1
ATOM 1278 C C . ARG A 1 158 ? -0.036 -4.920 15.481 1.00 97.38 158 ARG A C 1
ATOM 1280 O O . ARG A 1 158 ? -0.327 -6.074 15.206 1.00 97.38 158 ARG A O 1
ATOM 1287 N N . LYS A 1 159 ? -0.628 -4.249 16.472 1.00 97.75 159 LYS A N 1
ATOM 1288 C CA . LYS A 1 159 ? -1.736 -4.787 17.276 1.00 97.75 159 LYS A CA 1
ATOM 1289 C C . LYS A 1 159 ? -3.057 -4.820 16.505 1.00 97.75 159 LYS A C 1
ATOM 1291 O O . LYS A 1 159 ? -3.875 -5.696 16.746 1.00 97.75 159 LYS A O 1
ATOM 1296 N N . HIS A 1 160 ? -3.263 -3.860 15.608 1.00 98.06 160 HIS A N 1
ATOM 1297 C CA . HIS A 1 160 ? -4.503 -3.708 14.845 1.00 98.06 160 HIS A CA 1
ATOM 1298 C C . HIS A 1 160 ? -4.442 -4.296 13.436 1.00 98.06 160 HIS A C 1
ATOM 1300 O O . HIS A 1 160 ? -5.429 -4.229 12.705 1.00 98.06 160 HIS A O 1
ATOM 1306 N N . THR A 1 161 ? -3.293 -4.822 13.014 1.00 98.31 161 THR A N 1
ATOM 1307 C CA . THR A 1 161 ? -3.126 -5.310 11.649 1.00 98.31 161 THR A CA 1
ATOM 1308 C C . THR A 1 161 ? -2.385 -6.632 11.591 1.00 98.31 161 THR A C 1
ATOM 1310 O O . THR A 1 161 ? -1.424 -6.861 12.324 1.00 98.31 161 THR A O 1
ATOM 1313 N N . SER A 1 162 ? -2.776 -7.474 10.640 1.00 97.88 162 SER A N 1
ATOM 1314 C CA . SER A 1 162 ? -2.049 -8.688 10.281 1.00 97.88 162 SER A CA 1
ATOM 1315 C C . SER A 1 162 ? -1.448 -8.564 8.887 1.00 97.88 162 SER A C 1
ATOM 1317 O O . SER A 1 162 ? -2.065 -8.074 7.941 1.00 97.88 162 SER A O 1
ATOM 1319 N N . LYS A 1 163 ? -0.190 -8.988 8.738 1.00 97.62 163 LYS A N 1
ATOM 1320 C CA . LYS A 1 163 ? 0.500 -8.943 7.446 1.00 97.62 163 LYS A CA 1
ATOM 1321 C C . LYS A 1 163 ? -0.064 -10.016 6.514 1.00 97.62 163 LYS A C 1
ATOM 1323 O O . LYS A 1 163 ? -0.000 -11.199 6.826 1.00 97.62 163 LYS A O 1
ATOM 1328 N N . VAL A 1 164 ? -0.541 -9.600 5.344 1.00 97.38 164 VAL A N 1
ATOM 1329 C CA . VAL A 1 164 ? -1.118 -10.486 4.322 1.00 97.38 164 VAL A CA 1
ATOM 1330 C C . VAL A 1 164 ? -0.070 -10.898 3.293 1.00 97.38 164 VAL A C 1
ATOM 1332 O O . VAL A 1 164 ? -0.005 -12.061 2.902 1.00 97.38 164 VAL A O 1
ATOM 1335 N N . ALA A 1 165 ? 0.749 -9.948 2.832 1.00 96.88 165 ALA A N 1
ATOM 1336 C CA . ALA A 1 165 ? 1.721 -10.189 1.769 1.00 96.88 165 ALA A CA 1
ATOM 1337 C C . ALA A 1 165 ? 2.895 -9.203 1.804 1.00 96.88 165 ALA A C 1
ATOM 1339 O O . ALA A 1 165 ? 2.853 -8.157 2.456 1.00 96.88 165 ALA A O 1
ATOM 1340 N N . SER A 1 166 ? 3.958 -9.543 1.075 1.00 96.06 166 SER A N 1
ATOM 1341 C CA . SER A 1 166 ? 5.115 -8.679 0.847 1.00 96.06 166 SER A CA 1
ATOM 1342 C C . SER A 1 166 ? 5.451 -8.641 -0.640 1.00 96.06 166 SER A C 1
ATOM 1344 O O . SER A 1 166 ? 5.798 -9.665 -1.227 1.00 96.06 166 SER A O 1
ATOM 1346 N N . PHE A 1 167 ? 5.381 -7.455 -1.242 1.00 94.31 167 PHE A N 1
ATOM 1347 C CA . PHE A 1 167 ? 5.687 -7.221 -2.650 1.00 94.31 167 PHE A CA 1
ATOM 1348 C C . PHE A 1 167 ? 6.889 -6.287 -2.757 1.00 94.31 167 PHE A C 1
ATOM 1350 O O . PHE A 1 167 ? 6.762 -5.072 -2.884 1.00 94.31 167 PHE A O 1
ATOM 1357 N N . ARG A 1 168 ? 8.095 -6.851 -2.644 1.00 88.31 168 ARG A N 1
ATOM 1358 C CA . ARG A 1 168 ? 9.355 -6.080 -2.651 1.00 88.31 168 ARG A CA 1
ATOM 1359 C C . ARG A 1 168 ? 10.321 -6.460 -3.777 1.00 88.31 168 ARG A C 1
ATOM 1361 O O . ARG A 1 168 ? 11.424 -5.916 -3.829 1.00 88.31 168 ARG A O 1
ATOM 1368 N N . GLN A 1 169 ? 9.914 -7.374 -4.661 1.00 83.75 169 GLN A N 1
ATOM 1369 C CA . GLN A 1 169 ? 10.735 -7.855 -5.779 1.00 83.75 169 GLN A CA 1
ATOM 1370 C C . GLN A 1 169 ? 10.738 -6.890 -6.972 1.00 83.75 169 GLN A C 1
ATOM 1372 O O . GLN A 1 169 ? 11.736 -6.820 -7.691 1.00 83.75 169 GLN A O 1
ATOM 1377 N N . ALA A 1 170 ? 9.662 -6.116 -7.160 1.00 82.44 170 ALA A N 1
ATOM 1378 C CA . ALA A 1 170 ? 9.591 -5.131 -8.232 1.00 82.44 170 ALA A CA 1
ATOM 1379 C C . ALA A 1 170 ? 10.614 -4.003 -8.045 1.00 82.44 170 ALA A C 1
ATOM 1381 O O . ALA A 1 170 ? 11.043 -3.683 -6.931 1.00 82.44 170 ALA A O 1
ATOM 1382 N N . ARG A 1 171 ? 11.017 -3.381 -9.158 1.00 76.50 171 ARG A N 1
ATOM 1383 C CA . ARG A 1 171 ? 12.057 -2.343 -9.155 1.00 76.50 171 ARG A CA 1
ATOM 1384 C C . ARG A 1 171 ? 11.604 -1.067 -8.441 1.00 76.50 171 ARG A C 1
ATOM 1386 O O . ARG A 1 171 ? 12.382 -0.527 -7.659 1.00 76.50 171 ARG A O 1
ATOM 1393 N N . LEU A 1 172 ? 10.384 -0.607 -8.723 1.00 78.62 172 LEU A N 1
ATOM 1394 C CA . LEU A 1 172 ? 9.885 0.714 -8.316 1.00 78.62 172 LEU A CA 1
ATOM 1395 C C . LEU A 1 172 ? 8.841 0.641 -7.193 1.00 78.62 172 LEU A C 1
ATOM 1397 O O . LEU A 1 172 ? 8.933 1.380 -6.219 1.00 78.62 172 LEU A O 1
ATOM 1401 N N . GLU A 1 173 ? 7.882 -0.276 -7.301 1.00 86.56 173 GLU A N 1
ATOM 1402 C CA . GLU A 1 173 ? 6.770 -0.414 -6.357 1.00 86.56 173 GLU A CA 1
ATOM 1403 C C . GLU A 1 173 ? 7.117 -1.462 -5.292 1.00 86.56 173 GLU A C 1
ATOM 1405 O O . GLU A 1 173 ? 6.959 -2.658 -5.524 1.00 86.56 173 GLU A O 1
ATOM 1410 N N . LYS A 1 174 ? 7.626 -1.053 -4.126 1.00 93.38 174 LYS A N 1
ATOM 1411 C CA . LYS A 1 174 ? 7.959 -1.992 -3.041 1.00 93.38 174 LYS A CA 1
ATOM 1412 C C . LYS A 1 174 ? 7.116 -1.704 -1.816 1.00 93.38 174 LYS A C 1
ATOM 1414 O O . LYS A 1 174 ? 7.334 -0.678 -1.188 1.00 93.38 174 LYS A O 1
ATOM 1419 N N . TYR A 1 175 ? 6.229 -2.616 -1.438 1.00 95.81 175 TYR A N 1
ATOM 1420 C CA . TYR A 1 175 ? 5.359 -2.443 -0.276 1.00 95.81 175 TYR A CA 1
ATOM 1421 C C . TYR A 1 175 ? 4.992 -3.767 0.393 1.00 95.81 175 TYR A C 1
ATOM 1423 O O . TYR A 1 175 ? 5.050 -4.841 -0.203 1.00 95.81 175 TYR A O 1
ATOM 1431 N N . ASP A 1 176 ? 4.629 -3.677 1.665 1.00 97.38 176 ASP A N 1
ATOM 1432 C CA . ASP A 1 176 ? 3.984 -4.751 2.411 1.00 97.38 176 ASP A CA 1
ATOM 1433 C C . ASP A 1 176 ? 2.481 -4.463 2.515 1.00 97.38 176 ASP A C 1
ATOM 1435 O O . ASP A 1 176 ? 2.085 -3.301 2.609 1.00 97.38 176 ASP A O 1
ATOM 1439 N N . VAL A 1 177 ? 1.654 -5.508 2.481 1.00 97.94 177 VAL A N 1
ATOM 1440 C CA . VAL A 1 177 ? 0.192 -5.401 2.582 1.00 97.94 177 VAL A CA 1
ATOM 1441 C C . VAL A 1 177 ? -0.265 -5.970 3.914 1.00 97.94 177 VAL A C 1
ATOM 1443 O O . VAL A 1 177 ? 0.124 -7.082 4.281 1.00 97.94 177 VAL A O 1
ATOM 1446 N N . PHE A 1 178 ? -1.110 -5.220 4.606 1.00 98.50 178 PHE A N 1
ATOM 1447 C CA . PHE A 1 178 ? -1.660 -5.553 5.910 1.00 98.50 178 PHE A CA 1
ATOM 1448 C C . PHE A 1 178 ? -3.186 -5.481 5.873 1.00 98.50 178 PHE A C 1
ATOM 1450 O O . PHE A 1 178 ? -3.750 -4.590 5.241 1.00 98.50 178 PHE A O 1
ATOM 1457 N N . LEU A 1 179 ? -3.848 -6.407 6.552 1.00 98.50 179 LEU A N 1
ATOM 1458 C CA . LEU A 1 179 ? -5.283 -6.389 6.791 1.00 98.50 179 LEU A CA 1
ATOM 1459 C C . LEU A 1 179 ? -5.539 -5.722 8.140 1.00 98.50 179 LEU A C 1
ATOM 1461 O O . LEU A 1 179 ? -4.866 -6.045 9.115 1.00 98.50 179 LEU A O 1
ATOM 1465 N N . LEU A 1 180 ? -6.500 -4.802 8.194 1.00 98.38 180 LEU A N 1
ATOM 1466 C CA . LEU A 1 180 ? -6.981 -4.237 9.453 1.00 98.38 180 LEU A CA 1
ATOM 1467 C C . LEU A 1 180 ? -7.949 -5.212 10.144 1.00 98.38 180 LEU A C 1
ATOM 1469 O O . LEU A 1 180 ? -8.998 -5.542 9.572 1.00 98.38 180 LEU A O 1
ATOM 1473 N N . GLU A 1 181 ? -7.620 -5.619 11.370 1.00 93.75 181 GLU A N 1
ATOM 1474 C CA . GLU A 1 181 ? -8.392 -6.576 12.188 1.00 93.75 181 GLU A CA 1
ATOM 1475 C C . GLU A 1 181 ? -9.610 -5.971 12.877 1.00 93.75 181 GLU A C 1
ATOM 1477 O O . GLU A 1 181 ? -9.692 -4.728 13.031 1.00 93.75 181 GLU A O 1
#

pLDDT: mean 89.67, std 10.54, range [53.19, 98.56]

Organism: NCBI:txid412755